Protein AF-D9QNF5-F1 (afdb_monomer)

Mean predicted aligned error: 9.96 Å

Solvent-accessible surface area (backbone atoms only — not comparable to full-atom values): 3051 Å² total; per-residue (Å²): 133,81,95,77,83,75,75,70,56,73,48,54,50,54,10,43,53,44,3,49,76,70,74,33,94,46,30,85,80,22,72,70,5,31,66,54,65,43,74,87,72,70,69,68,87,71,82,132

Foldseek 3Di:
DDPPPDDDDPLQVVLCVQCVVVVHNDSVVHPVSCVSVDPPPPPPPPDD

Organism: Brevundimonas subvibrioides (strain ATCC 15264 / DSM 4735 / LMG 14903 / NBRC 16000 / CB 81) (NCBI:txid633149)

pLDDT: mean 72.93, std 17.09, range [38.56, 91.0]

Secondary structure (DSSP, 8-state):
-----SS--HHHHHHHHHHHHTT-S-TTS-HHHHHHH-STT-------

Structure (mmCIF, N/CA/C/O backbone):
data_AF-D9QNF5-F1
#
_entry.id   AF-D9QNF5-F1
#
loop_
_atom_site.group_PDB
_atom_site.id
_atom_site.type_symbol
_atom_site.label_atom_id
_atom_site.label_alt_id
_atom_site.label_comp_id
_atom_site.label_asym_id
_atom_site.label_entity_id
_atom_site.label_seq_id
_atom_site.pdbx_PDB_ins_code
_atom_site.Cartn_x
_atom_site.Cartn_y
_atom_site.Cartn_z
_atom_site.occupancy
_atom_site.B_iso_or_equiv
_atom_site.auth_seq_id
_atom_site.auth_comp_id
_atom_site.auth_asym_id
_atom_site.auth_atom_id
_atom_site.pdbx_PDB_model_num
ATOM 1 N N . M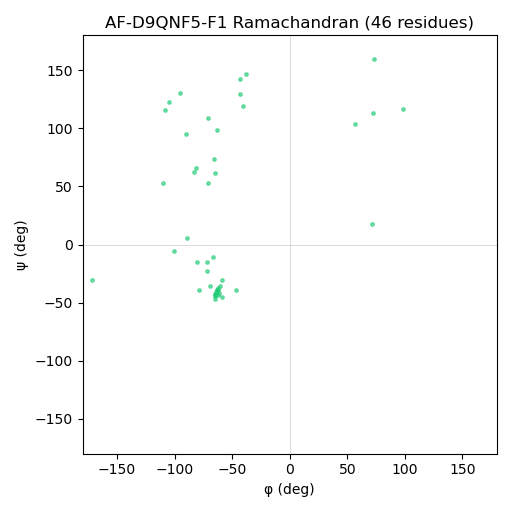ET A 1 1 ? 9.859 7.113 -24.089 1.00 38.56 1 MET A N 1
ATOM 2 C CA . MET A 1 1 ? 8.788 7.323 -23.092 1.00 38.56 1 MET A CA 1
ATOM 3 C C . MET A 1 1 ? 8.593 6.018 -22.344 1.00 38.56 1 MET A C 1
ATOM 5 O O . MET A 1 1 ? 8.650 4.973 -22.968 1.00 38.56 1 MET A O 1
ATOM 9 N N . SER A 1 2 ? 8.461 6.127 -21.028 1.00 45.31 2 SER A N 1
ATOM 10 C CA . SER A 1 2 ? 8.516 5.106 -19.980 1.00 45.31 2 SER A CA 1
ATOM 11 C C . SER A 1 2 ? 7.785 3.789 -20.270 1.00 45.31 2 SER A C 1
ATOM 13 O O . SER A 1 2 ? 6.589 3.790 -20.560 1.00 45.31 2 SER A O 1
ATOM 15 N N . ASP A 1 3 ? 8.489 2.673 -20.079 1.00 44.97 3 ASP A N 1
ATOM 16 C CA . ASP A 1 3 ? 7.996 1.290 -20.075 1.00 44.97 3 ASP A CA 1
ATOM 17 C C . ASP A 1 3 ? 7.021 0.996 -18.919 1.00 44.97 3 ASP A C 1
ATOM 19 O O . ASP A 1 3 ? 7.266 0.160 -18.053 1.00 44.97 3 ASP A O 1
ATOM 23 N N . THR A 1 4 ? 5.879 1.678 -18.870 1.00 54.97 4 THR A N 1
ATOM 24 C CA . THR A 1 4 ? 4.778 1.331 -17.958 1.00 54.97 4 THR A CA 1
ATOM 25 C C . THR A 1 4 ? 3.606 0.778 -18.752 1.00 54.97 4 THR A C 1
ATOM 27 O O . THR A 1 4 ? 2.480 1.269 -18.662 1.00 54.97 4 THR A O 1
ATOM 30 N N . LYS A 1 5 ? 3.869 -0.233 -19.586 1.00 48.00 5 LYS A N 1
ATOM 31 C CA . LYS A 1 5 ? 2.825 -0.948 -20.319 1.00 48.00 5 LYS A CA 1
ATOM 32 C C . LYS A 1 5 ? 2.337 -2.130 -19.483 1.00 48.00 5 LYS A C 1
ATOM 34 O O . LYS A 1 5 ? 2.893 -3.217 -19.537 1.00 48.00 5 LYS A O 1
ATOM 39 N N . GLY A 1 6 ? 1.249 -1.891 -18.755 1.00 51.53 6 GLY A N 1
ATOM 40 C CA . GLY A 1 6 ? 0.357 -2.938 -18.263 1.00 51.53 6 GLY A CA 1
ATOM 41 C C . GLY A 1 6 ? 0.599 -3.352 -16.815 1.00 51.53 6 GLY A C 1
ATOM 42 O O . GLY A 1 6 ? 1.604 -3.966 -16.494 1.00 51.53 6 GLY A O 1
ATOM 43 N N . HIS A 1 7 ? -0.420 -3.112 -15.987 1.00 51.34 7 HIS A N 1
ATOM 44 C CA . HIS A 1 7 ? -0.523 -3.471 -14.571 1.00 51.34 7 HIS A CA 1
ATOM 45 C C . HIS A 1 7 ? 0.381 -2.623 -13.679 1.00 51.34 7 HIS A C 1
ATOM 47 O O . HIS A 1 7 ? 1.603 -2.699 -13.745 1.00 51.34 7 HIS A O 1
ATOM 53 N N . GLY A 1 8 ? -0.243 -1.800 -12.827 1.00 61.97 8 GLY A N 1
ATOM 54 C CA . GLY A 1 8 ? 0.467 -1.024 -11.813 1.00 61.97 8 GLY A CA 1
ATOM 55 C C . GLY A 1 8 ? 1.523 -1.881 -11.119 1.00 61.97 8 GLY A C 1
ATOM 56 O O . GLY A 1 8 ? 1.307 -3.081 -10.925 1.00 61.97 8 GLY A O 1
ATOM 57 N N . SER A 1 9 ? 2.664 -1.265 -10.806 1.00 76.25 9 SER A N 1
ATOM 58 C CA . SER A 1 9 ? 3.824 -1.913 -10.187 1.00 76.25 9 SER A CA 1
ATOM 59 C C . SER A 1 9 ? 3.410 -2.960 -9.145 1.00 76.25 9 SER A C 1
ATOM 61 O O . SER A 1 9 ? 2.403 -2.794 -8.458 1.00 76.25 9 SER A O 1
ATOM 63 N N . HIS A 1 10 ? 4.176 -4.044 -8.996 1.00 82.50 10 HIS A N 1
ATOM 64 C CA . HIS A 1 10 ? 3.869 -5.108 -8.027 1.00 82.50 10 HIS A CA 1
ATOM 65 C C . HIS A 1 10 ? 3.507 -4.547 -6.634 1.00 82.50 10 HIS A C 1
ATOM 67 O O . HIS A 1 10 ? 2.524 -4.964 -6.024 1.00 82.50 10 HIS A O 1
ATOM 73 N N . ALA A 1 11 ? 4.210 -3.493 -6.205 1.00 80.69 11 ALA A N 1
ATOM 74 C CA . ALA A 1 11 ? 3.892 -2.721 -5.006 1.00 80.69 11 ALA A CA 1
ATOM 75 C C . ALA A 1 11 ? 2.483 -2.089 -5.022 1.00 80.69 11 ALA A C 1
ATOM 77 O O . ALA A 1 11 ? 1.756 -2.199 -4.039 1.00 80.69 11 ALA A O 1
ATOM 78 N N . ALA A 1 12 ? 2.053 -1.469 -6.125 1.00 82.50 12 ALA A N 1
ATOM 79 C CA . ALA A 1 12 ? 0.712 -0.900 -6.262 1.00 82.50 12 ALA A CA 1
ATOM 80 C C . ALA A 1 12 ? -0.393 -1.966 -6.174 1.00 82.50 12 ALA A C 1
ATOM 82 O O . ALA A 1 12 ? -1.422 -1.731 -5.541 1.00 82.50 12 ALA A O 1
ATOM 83 N N . ARG A 1 13 ? -0.190 -3.152 -6.760 1.00 86.38 13 ARG A N 1
ATOM 84 C CA . ARG A 1 13 ? -1.151 -4.267 -6.653 1.00 86.38 13 ARG A CA 1
ATOM 85 C C . ARG A 1 13 ? -1.270 -4.764 -5.214 1.00 86.38 13 ARG A C 1
ATOM 87 O O . ARG A 1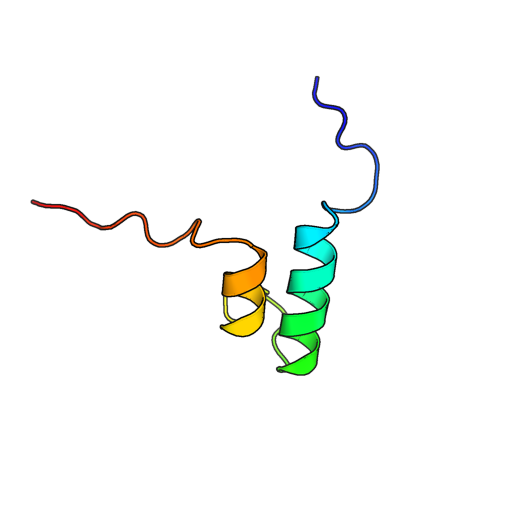 13 ? -2.382 -4.887 -4.706 1.00 86.38 13 ARG A O 1
ATOM 94 N N . SER A 1 14 ? -0.137 -4.979 -4.550 1.00 86.94 14 SER A N 1
ATOM 95 C CA . SER A 1 14 ? -0.097 -5.417 -3.152 1.00 86.94 14 SER A CA 1
ATOM 96 C C . SER A 1 14 ? -0.711 -4.384 -2.204 1.00 86.94 14 SER A C 1
ATOM 98 O O . SER A 1 14 ? -1.468 -4.745 -1.305 1.00 86.94 14 SER A O 1
ATOM 100 N N . ALA A 1 15 ? -0.473 -3.094 -2.446 1.00 87.44 15 ALA A N 1
ATOM 101 C CA . ALA A 1 15 ? -1.091 -2.015 -1.687 1.00 87.44 15 ALA A CA 1
ATOM 102 C C . ALA A 1 15 ? -2.613 -1.957 -1.882 1.00 87.44 15 ALA A C 1
ATOM 104 O O . ALA A 1 15 ? -3.349 -1.848 -0.907 1.00 87.44 15 ALA A O 1
ATOM 105 N N . ASN A 1 16 ? -3.103 -2.084 -3.119 1.00 87.25 16 ASN A N 1
ATOM 106 C CA . ASN A 1 16 ? -4.543 -2.134 -3.390 1.00 87.25 16 ASN A CA 1
ATOM 107 C C . ASN A 1 16 ? -5.214 -3.331 -2.703 1.00 87.25 16 ASN A C 1
ATOM 109 O O . ASN A 1 16 ? -6.278 -3.175 -2.115 1.00 87.25 16 ASN A O 1
ATOM 113 N N . ALA A 1 17 ? -4.580 -4.507 -2.713 1.00 90.94 17 ALA A N 1
ATOM 114 C CA . ALA A 1 17 ? -5.099 -5.681 -2.013 1.00 90.94 17 ALA A CA 1
ATOM 115 C C . ALA A 1 17 ? -5.146 -5.480 -0.487 1.00 90.94 17 ALA A C 1
ATOM 117 O O . ALA A 1 17 ? -6.119 -5.868 0.158 1.00 90.94 17 ALA A O 1
ATOM 118 N N . ALA A 1 18 ? -4.120 -4.850 0.094 1.00 89.56 18 ALA A N 1
ATOM 119 C CA . ALA A 1 18 ? -4.102 -4.507 1.515 1.00 89.56 18 ALA A CA 1
ATOM 120 C C . ALA A 1 18 ? -5.206 -3.498 1.876 1.00 89.56 18 ALA A C 1
ATOM 122 O O . ALA A 1 18 ? -5.899 -3.671 2.874 1.00 89.56 18 ALA A O 1
ATOM 123 N N 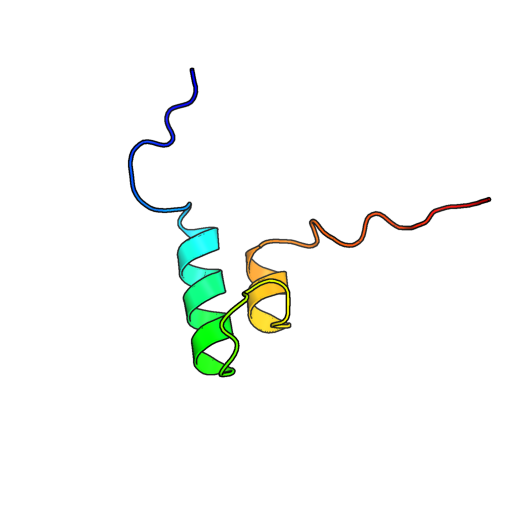. ALA A 1 19 ? -5.426 -2.495 1.026 1.00 90.38 19 ALA A N 1
ATOM 124 C CA . ALA A 1 19 ? -6.493 -1.518 1.207 1.00 90.38 19 ALA A CA 1
ATOM 125 C C . ALA A 1 19 ? 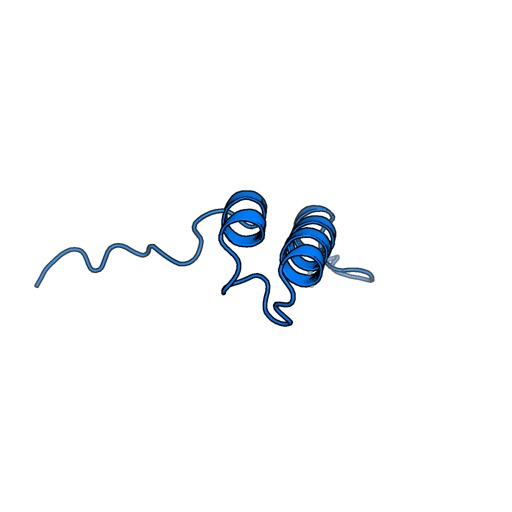-7.885 -2.155 1.103 1.00 90.38 19 ALA A C 1
ATOM 127 O O . ALA A 1 19 ? -8.740 -1.904 1.950 1.00 90.38 19 ALA A O 1
ATOM 128 N N . ALA A 1 20 ? -8.087 -3.038 0.121 1.00 90.56 20 ALA A N 1
ATOM 129 C CA . ALA A 1 20 ? -9.342 -3.755 -0.074 1.00 90.56 20 ALA A CA 1
ATOM 130 C C . ALA A 1 20 ? -9.685 -4.661 1.119 1.00 90.56 20 ALA A C 1
ATOM 132 O O . ALA A 1 20 ? -10.837 -4.687 1.544 1.00 90.56 20 ALA A O 1
ATOM 133 N N . LYS A 1 21 ? -8.690 -5.336 1.718 1.00 90.88 21 LYS A N 1
ATOM 134 C CA . LYS A 1 21 ? -8.871 -6.102 2.970 1.00 90.88 21 LYS A CA 1
ATOM 135 C C . LYS A 1 21 ? -9.357 -5.236 4.130 1.00 90.88 21 LYS A C 1
ATOM 137 O O . LYS A 1 21 ? -10.064 -5.719 5.003 1.00 90.88 21 LYS A O 1
ATOM 142 N N . GLU A 1 22 ? -8.989 -3.962 4.132 1.00 87.44 22 GLU A N 1
ATOM 143 C CA . GLU A 1 22 ? -9.444 -2.987 5.117 1.00 87.44 22 GLU A CA 1
ATOM 144 C C . GLU A 1 22 ? -10.750 -2.265 4.716 1.00 87.44 22 GLU A C 1
ATOM 146 O O . GLU A 1 22 ? -11.146 -1.313 5.393 1.00 87.44 22 GLU A O 1
ATOM 151 N N . GLY A 1 23 ? -11.391 -2.657 3.608 1.00 91.00 23 GLY A N 1
ATOM 152 C CA . GLY A 1 23 ? -12.600 -2.012 3.083 1.00 91.00 23 GLY A CA 1
ATOM 153 C C . GLY A 1 23 ? -12.361 -0.628 2.470 1.00 91.00 23 GLY A C 1
ATOM 154 O O . GLY A 1 23 ? -13.296 0.155 2.319 1.00 91.00 23 GLY A O 1
ATOM 155 N N . LYS A 1 24 ? -11.113 -0.289 2.134 1.00 86.44 24 LYS A N 1
ATOM 156 C CA . LYS A 1 24 ? -10.726 1.021 1.598 1.00 86.44 24 LYS A CA 1
ATOM 157 C C . LYS A 1 24 ? -10.461 0.912 0.104 1.00 86.44 24 LYS A C 1
ATOM 159 O O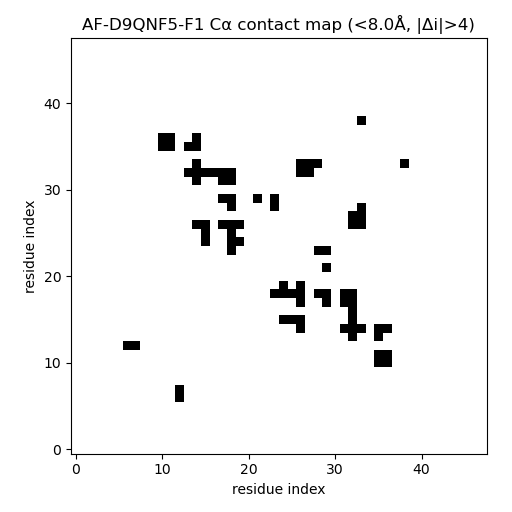 . LYS A 1 24 ? -9.589 0.168 -0.335 1.00 86.44 24 LYS A O 1
ATOM 164 N N . SER A 1 25 ? -11.179 1.712 -0.676 1.00 85.12 25 SER A N 1
ATOM 165 C CA . SER A 1 25 ? -10.990 1.817 -2.127 1.00 85.12 25 SER A CA 1
ATOM 166 C C . SER A 1 25 ? -9.699 2.545 -2.511 1.00 85.12 25 SER A C 1
ATOM 168 O O . SER A 1 25 ? -9.183 2.348 -3.608 1.00 85.12 25 SER A O 1
ATOM 170 N N . ASN A 1 26 ? -9.154 3.372 -1.611 1.00 83.00 26 ASN A N 1
ATOM 171 C CA . ASN A 1 26 ? -7.925 4.123 -1.834 1.00 83.00 26 ASN A CA 1
ATOM 172 C C . ASN A 1 26 ? -6.769 3.557 -0.982 1.00 83.00 26 ASN A C 1
ATOM 174 O O . ASN A 1 26 ? -6.791 3.681 0.244 1.00 83.00 26 ASN A O 1
ATOM 178 N N . PRO A 1 27 ? -5.695 3.014 -1.584 1.00 82.44 27 PRO A N 1
ATOM 179 C CA . PRO A 1 27 ? -4.543 2.512 -0.835 1.00 82.44 27 PRO A CA 1
ATOM 180 C C . PRO A 1 27 ? -3.755 3.606 -0.110 1.00 82.44 27 PRO A C 1
ATOM 182 O O . PRO A 1 27 ? -2.919 3.308 0.735 1.00 82.44 27 PRO A O 1
ATOM 185 N N . ARG A 1 28 ? -4.022 4.888 -0.385 1.00 84.19 28 ARG A N 1
ATOM 186 C CA . ARG A 1 28 ? -3.426 5.990 0.375 1.00 84.19 28 ARG A CA 1
ATOM 187 C C . ARG A 1 28 ? -4.124 6.261 1.706 1.00 84.19 28 ARG A C 1
ATOM 189 O O . ARG A 1 28 ? -3.535 6.948 2.533 1.00 84.19 28 ARG A O 1
ATOM 196 N N . THR A 1 29 ? -5.330 5.741 1.925 1.00 87.50 29 THR A N 1
ATOM 197 C CA . THR A 1 29 ? -6.068 5.896 3.191 1.00 87.50 29 THR A CA 1
ATOM 198 C C . THR A 1 29 ? -5.977 4.655 4.079 1.00 87.50 29 THR A C 1
ATOM 200 O O . THR A 1 29 ? -6.464 4.669 5.206 1.00 87.50 29 THR A O 1
ATOM 203 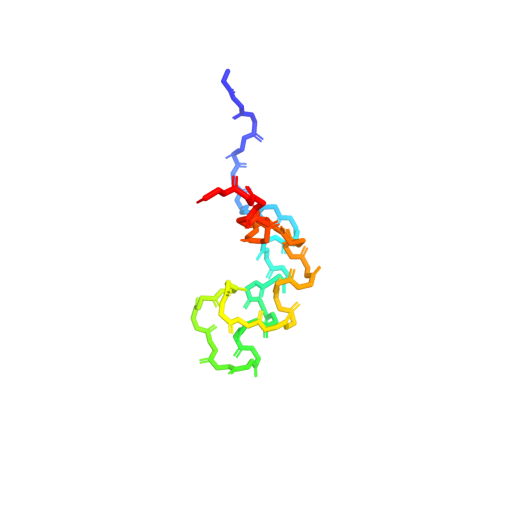N N . SER A 1 30 ? -5.361 3.576 3.586 1.00 86.75 30 SER A N 1
ATOM 204 C CA . SER A 1 30 ? -5.064 2.369 4.357 1.00 86.75 30 SER A CA 1
ATOM 205 C C . SER A 1 30 ? -3.639 2.426 4.898 1.00 86.75 30 SER A C 1
ATOM 207 O O . SER A 1 30 ? -2.689 2.674 4.154 1.00 86.75 30 SER A O 1
ATOM 209 N N . SER A 1 31 ? -3.491 2.171 6.198 1.00 86.94 31 SER A N 1
ATOM 210 C CA . SER A 1 31 ? -2.182 2.155 6.860 1.00 86.94 31 SER A CA 1
ATOM 211 C C . SER A 1 31 ? -1.304 1.015 6.326 1.00 86.94 31 SER A C 1
ATOM 213 O O . SER A 1 31 ? -0.135 1.229 5.995 1.00 86.94 31 SER A O 1
ATOM 215 N N . ALA A 1 32 ? -1.883 -0.178 6.133 1.00 86.44 32 ALA A N 1
ATOM 216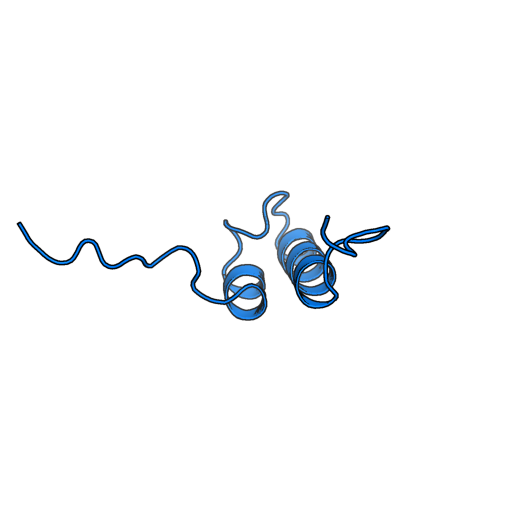 C CA . ALA A 1 32 ? -1.173 -1.322 5.564 1.00 86.44 32 ALA A CA 1
ATOM 217 C C . ALA A 1 32 ? -0.700 -1.051 4.126 1.00 86.44 32 ALA A C 1
ATOM 219 O O . ALA A 1 32 ? 0.444 -1.335 3.768 1.00 86.44 32 ALA A O 1
ATOM 220 N N . ALA A 1 33 ? -1.556 -0.444 3.307 1.00 87.94 33 ALA A N 1
ATOM 221 C CA . ALA A 1 33 ? -1.224 -0.111 1.929 1.00 87.94 33 ALA A CA 1
ATOM 222 C C . ALA A 1 33 ? -0.178 1.016 1.817 1.00 87.94 33 ALA A C 1
ATOM 224 O O . ALA A 1 33 ? 0.707 0.944 0.964 1.00 87.94 33 ALA A O 1
ATOM 225 N N . GLN A 1 34 ? -0.216 2.010 2.711 1.00 86.75 34 GLN A N 1
ATOM 226 C CA . GLN A 1 34 ? 0.805 3.063 2.827 1.00 86.75 34 GLN A CA 1
ATOM 227 C C . GLN A 1 34 ? 2.194 2.500 3.160 1.00 86.75 34 GLN A C 1
ATOM 229 O O . GLN A 1 34 ? 3.195 2.997 2.644 1.00 86.75 34 GLN A O 1
ATOM 234 N N . SER A 1 35 ? 2.267 1.435 3.966 1.00 85.12 35 SER A N 1
ATOM 235 C CA . SER A 1 35 ? 3.528 0.738 4.254 1.00 85.12 35 SER A CA 1
ATOM 236 C C . SER A 1 35 ? 4.148 0.123 2.989 1.00 85.12 35 SER A C 1
ATOM 238 O O . SER A 1 35 ? 5.355 0.208 2.777 1.00 85.12 35 SER A O 1
ATOM 240 N N . ILE A 1 36 ? 3.310 -0.412 2.091 1.00 84.44 36 ILE A N 1
ATOM 241 C CA . ILE A 1 36 ? 3.728 -1.052 0.831 1.00 84.44 36 ILE A CA 1
ATOM 242 C C . ILE A 1 36 ? 4.066 -0.020 -0.257 1.00 84.44 36 ILE A C 1
ATOM 244 O O . ILE A 1 36 ? 5.018 -0.202 -1.014 1.00 84.44 36 ILE A O 1
ATOM 248 N N . LEU A 1 37 ? 3.303 1.075 -0.348 1.00 79.75 37 LEU A N 1
ATOM 249 C CA . LEU A 1 37 ? 3.568 2.168 -1.297 1.00 79.75 37 LEU A CA 1
ATOM 250 C C . LEU A 1 37 ? 4.794 3.011 -0.913 1.00 79.75 37 LEU A C 1
ATOM 252 O O . LEU A 1 37 ? 5.281 3.795 -1.733 1.00 79.75 37 LEU A O 1
ATOM 256 N N . GLY A 1 38 ? 5.270 2.871 0.325 1.00 72.69 38 GLY A N 1
ATOM 257 C CA . GLY A 1 38 ? 6.230 3.774 0.941 1.00 72.69 38 GLY A CA 1
ATOM 258 C C . GLY A 1 38 ? 5.587 5.114 1.305 1.00 72.69 38 GLY A C 1
ATOM 259 O O . GLY A 1 38 ? 4.563 5.522 0.752 1.00 72.69 38 GLY A O 1
ATOM 260 N N . LYS A 1 39 ? 6.214 5.851 2.230 1.00 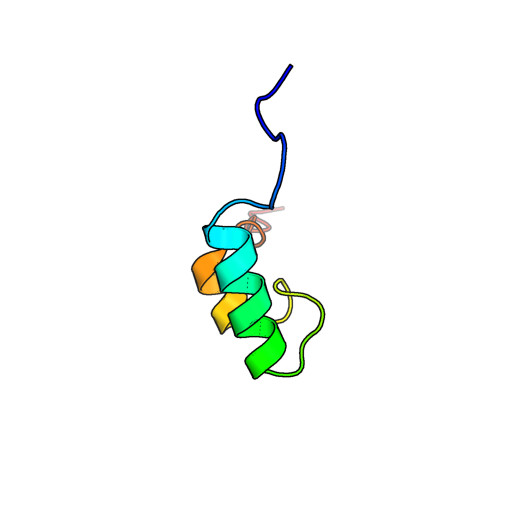64.50 39 LYS A N 1
ATOM 261 C CA . LYS A 1 39 ? 5.739 7.163 2.709 1.00 64.50 39 LYS A CA 1
ATOM 262 C C . LYS A 1 39 ? 5.893 8.270 1.650 1.00 64.50 39 LYS A C 1
ATOM 264 O O . LYS A 1 39 ? 6.448 9.327 1.932 1.00 64.50 39 LYS A O 1
ATOM 269 N N . LYS A 1 40 ? 5.388 8.097 0.426 1.00 59.69 40 LYS A N 1
ATOM 270 C CA . LYS A 1 40 ? 5.269 9.180 -0.566 1.00 59.69 40 LYS A CA 1
ATOM 271 C C . LYS A 1 40 ? 4.006 9.994 -0.262 1.00 59.69 40 LYS A C 1
ATOM 273 O O . LYS A 1 40 ? 3.015 9.951 -0.995 1.00 59.69 40 LYS A O 1
ATOM 278 N N . GLY A 1 41 ? 4.041 10.660 0.889 1.00 53.47 41 GLY A N 1
ATOM 279 C CA . GLY A 1 41 ? 2.941 11.434 1.468 1.00 53.47 41 GLY A CA 1
ATOM 280 C C . GLY A 1 41 ? 3.367 12.230 2.701 1.00 53.47 41 GLY A C 1
ATOM 281 O O . GLY A 1 41 ? 2.913 13.352 2.882 1.00 53.47 41 GLY A O 1
ATOM 282 N N . ALA A 1 42 ? 4.344 11.736 3.466 1.00 50.44 42 ALA A N 1
ATOM 283 C CA . ALA A 1 42 ? 5.058 12.558 4.433 1.00 50.44 42 ALA A CA 1
ATOM 284 C C . ALA A 1 42 ? 6.177 13.327 3.717 1.00 50.4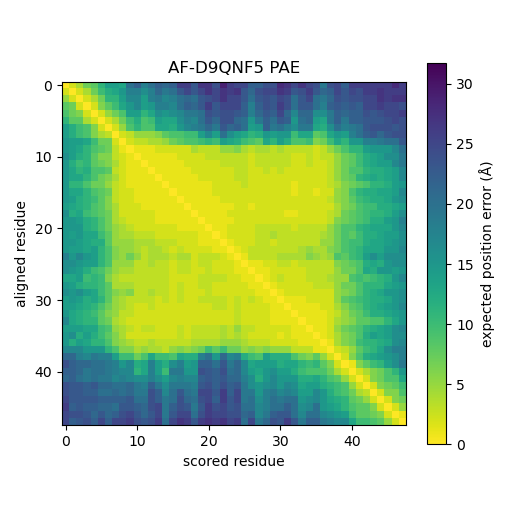4 42 ALA A C 1
ATOM 286 O O . ALA A 1 42 ? 7.354 13.174 4.034 1.00 50.44 42 ALA A O 1
ATOM 287 N N . LYS A 1 43 ? 5.823 14.197 2.757 1.00 52.38 43 LYS A N 1
ATOM 288 C CA . LYS A 1 43 ? 6.609 15.427 2.667 1.00 52.38 43 LYS A CA 1
ATOM 289 C C . LYS A 1 43 ? 6.326 16.087 4.004 1.00 52.38 43 LYS A C 1
ATOM 291 O O . LYS A 1 43 ? 5.233 16.615 4.206 1.00 52.38 43 LYS A O 1
ATOM 296 N N . ALA A 1 44 ? 7.250 15.918 4.948 1.00 52.75 44 ALA A N 1
ATOM 297 C CA . ALA A 1 44 ? 7.302 16.758 6.120 1.00 52.75 44 ALA A CA 1
ATOM 298 C C . ALA A 1 44 ? 7.009 18.168 5.610 1.00 52.75 44 ALA A C 1
ATOM 300 O O . ALA A 1 44 ? 7.704 18.663 4.717 1.00 52.75 44 ALA A O 1
ATOM 301 N N . ARG A 1 45 ? 5.932 18.785 6.097 1.00 57.16 45 ARG A N 1
ATOM 302 C CA . ARG A 1 45 ? 5.835 20.239 6.079 1.00 57.16 45 ARG A CA 1
ATOM 303 C C . ARG A 1 45 ? 6.942 20.701 7.026 1.00 57.16 45 ARG A C 1
ATOM 305 O O . ARG A 1 45 ? 6.692 20.997 8.184 1.00 57.16 45 ARG A O 1
ATOM 312 N N . SER A 1 46 ? 8.189 20.599 6.574 1.00 54.31 46 SER A N 1
ATOM 313 C CA . SER A 1 46 ? 9.329 21.228 7.202 1.00 54.31 46 SER A CA 1
ATOM 314 C C . SER A 1 46 ? 9.164 22.715 6.933 1.00 54.31 46 SER A C 1
ATOM 316 O O . SER A 1 46 ? 9.263 23.127 5.781 1.00 54.31 46 SER A O 1
ATOM 318 N N . GLY A 1 47 ? 8.845 23.450 7.996 1.00 52.09 47 GLY A N 1
ATOM 319 C CA . GLY A 1 47 ? 9.233 24.841 8.224 1.00 52.09 47 GLY A CA 1
ATOM 320 C C . GLY A 1 47 ? 8.851 25.870 7.164 1.00 52.09 47 GLY A C 1
ATOM 321 O O . GLY A 1 47 ? 9.535 26.008 6.156 1.00 52.09 47 GLY A O 1
ATOM 322 N N . SER A 1 48 ? 7.827 26.667 7.454 1.00 41.12 48 SER A N 1
ATOM 323 C CA . SER A 1 48 ? 7.962 28.076 7.862 1.00 41.12 48 SER A CA 1
ATOM 324 C C . SER A 1 48 ? 6.582 28.684 8.067 1.00 41.12 48 SER A C 1
ATOM 326 O O . SER A 1 48 ? 5.624 28.201 7.423 1.00 41.12 48 SER A O 1
#

Sequence (48 aa):
MSDTKGHGSHAARSANAAAAKEGKSNPRTSSAAQSILGKKGAKARSGS

Radius of gyration: 13.1 Å; Cα contacts (8 Å, |Δi|>4): 42; chains: 1; bounding box: 22×34×31 Å